Protein AF-A0A2A6CNZ9-F1 (afdb_monomer_lite)

pLDDT: mean 89.0, std 6.3, range [62.22, 96.0]

Sequence (69 aa):
MNAKRISAMLRKRPFTAKEKFIKYTEFAAEFGPSKAFRPQSHDMNWIEYHNDIIVTGISFILLFTITAL

Secondary structure (DSSP,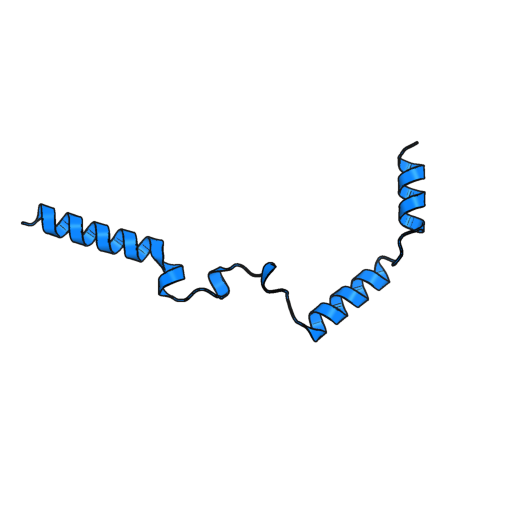 8-state):
-HHHHHHHHHHT-SS-HHHHHHHHHHHHHHH-S-GGGS-GGGT--HHHHTHHHHHHHHHHHHHHHHHH-

Foldseek 3Di:
DVVVVVVVVQVPPPDDPVRVVVVVVVVCVVPNDDPVPDPCLVVDDPCRNCVVVVVVVVVVVVVVVVVVD

Structure (mmCIF, N/CA/C/O backbone):
data_AF-A0A2A6CNZ9-F1
#
_entry.id   AF-A0A2A6CNZ9-F1
#
loop_
_atom_site.group_PDB
_atom_site.id
_atom_site.type_symbol
_atom_site.label_atom_id
_atom_site.label_alt_id
_atom_site.label_comp_id
_atom_site.label_asym_id
_atom_site.label_entity_id
_atom_site.label_seq_id
_atom_site.pdbx_PDB_ins_code
_atom_site.Cartn_x
_atom_site.Cartn_y
_atom_site.Cartn_z
_atom_site.occupancy
_atom_site.B_iso_or_equiv
_atom_site.auth_seq_id
_atom_site.auth_comp_id
_atom_site.auth_asym_id
_atom_site.auth_atom_id
_atom_site.pdbx_PDB_model_num
ATOM 1 N N . MET A 1 1 ? -35.410 0.584 15.543 1.00 62.22 1 MET A N 1
ATOM 2 C CA . MET A 1 1 ? -35.132 -0.776 16.081 1.00 62.22 1 MET A CA 1
ATOM 3 C C . MET A 1 1 ? -33.698 -1.253 15.841 1.00 62.22 1 MET A C 1
ATOM 5 O O . MET A 1 1 ? -33.125 -1.855 16.743 1.00 62.22 1 MET A O 1
ATOM 9 N N . ASN A 1 2 ? -33.072 -0.938 14.702 1.00 83.94 2 ASN A N 1
ATOM 10 C CA . ASN A 1 2 ? -31.725 -1.427 14.371 1.00 83.94 2 ASN A 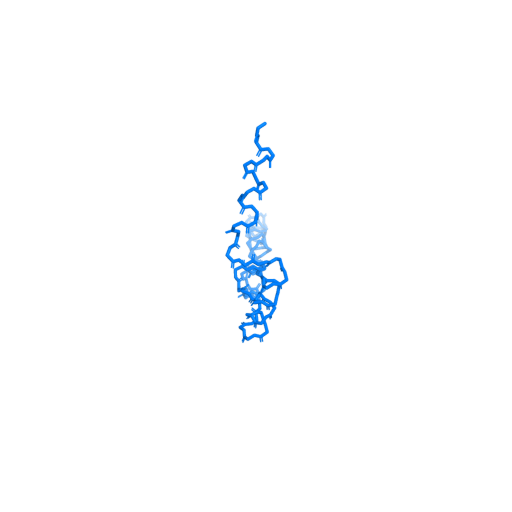CA 1
ATOM 11 C C . ASN A 1 2 ? -30.616 -0.950 15.328 1.00 83.94 2 ASN A C 1
ATOM 13 O O . ASN A 1 2 ? -29.794 -1.763 15.736 1.00 83.94 2 ASN A O 1
ATOM 17 N N . ALA A 1 3 ? -30.639 0.305 15.794 1.00 89.06 3 ALA A N 1
ATOM 18 C CA . ALA A 1 3 ? -29.627 0.824 16.726 1.00 89.06 3 ALA A CA 1
ATOM 19 C C . ALA A 1 3 ? -29.527 0.022 18.043 1.00 89.06 3 ALA A C 1
ATOM 21 O O . ALA A 1 3 ? -28.427 -0.265 18.514 1.00 89.06 3 ALA A O 1
ATOM 22 N N . LYS A 1 4 ? -30.665 -0.424 18.603 1.00 92.56 4 LYS A 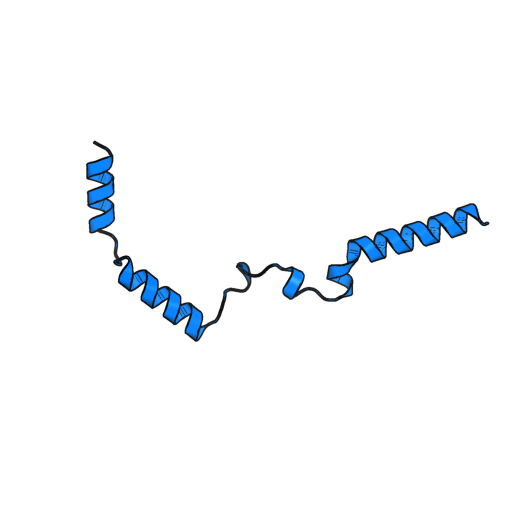N 1
ATOM 23 C CA . LYS A 1 4 ? -30.694 -1.271 19.812 1.00 92.56 4 LYS A CA 1
ATOM 24 C C . LYS A 1 4 ? -30.055 -2.641 19.555 1.00 92.56 4 LYS A C 1
ATOM 26 O O . LYS A 1 4 ? -29.298 -3.132 20.390 1.00 92.56 4 LYS A O 1
ATOM 31 N N . ARG A 1 5 ? -30.304 -3.227 18.377 1.00 92.75 5 ARG A N 1
ATOM 32 C CA . ARG A 1 5 ? -29.684 -4.490 17.942 1.00 92.75 5 ARG A CA 1
ATOM 33 C C . ARG A 1 5 ? -28.170 -4.335 17.760 1.00 92.75 5 ARG A C 1
ATOM 35 O O . ARG A 1 5 ? -27.422 -5.155 18.282 1.00 92.75 5 ARG A O 1
ATOM 42 N N . ILE A 1 6 ? -27.713 -3.271 17.093 1.00 90.38 6 ILE A N 1
ATOM 43 C CA . ILE A 1 6 ? -26.278 -2.979 16.921 1.00 90.38 6 ILE A CA 1
ATOM 44 C C . ILE A 1 6 ? -25.588 -2.771 18.278 1.00 90.38 6 ILE A C 1
ATOM 46 O O . ILE A 1 6 ? -24.538 -3.357 18.524 1.00 90.38 6 ILE A O 1
ATOM 50 N N . SER A 1 7 ? -26.196 -2.009 19.190 1.00 90.81 7 SER A N 1
ATOM 51 C CA . SER A 1 7 ? -25.670 -1.785 20.545 1.00 90.81 7 SER A CA 1
ATOM 52 C C . SER A 1 7 ? -25.549 -3.085 21.3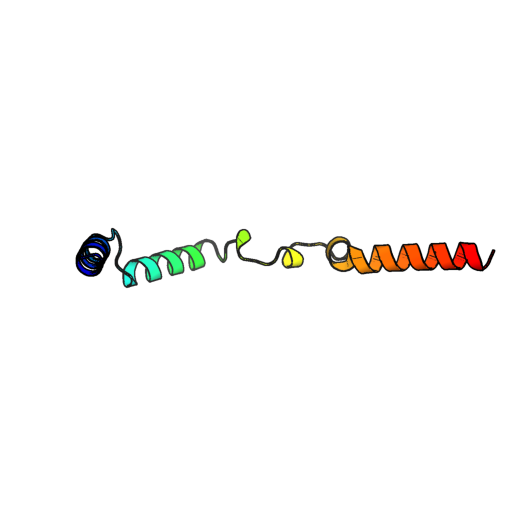54 1.00 90.81 7 SER A C 1
ATOM 54 O O . SER A 1 7 ? -24.535 -3.331 22.011 1.00 90.81 7 SER A O 1
ATOM 56 N N . ALA A 1 8 ? -26.545 -3.973 21.265 1.00 92.56 8 ALA A N 1
ATOM 57 C CA . ALA A 1 8 ? -26.475 -5.289 21.894 1.00 92.56 8 ALA A CA 1
ATOM 58 C C . ALA A 1 8 ? -25.333 -6.146 21.323 1.00 92.56 8 ALA A C 1
ATOM 60 O O . ALA A 1 8 ? -24.622 -6.790 22.092 1.00 92.56 8 ALA A O 1
ATOM 61 N N . MET A 1 9 ? -25.116 -6.111 20.004 1.00 92.25 9 MET A N 1
ATOM 62 C CA . MET A 1 9 ? -23.996 -6.810 19.365 1.00 92.25 9 MET A CA 1
ATOM 63 C C . MET A 1 9 ? -22.641 -6.220 19.766 1.00 92.25 9 MET A C 1
ATOM 65 O O . MET A 1 9 ? -21.716 -6.976 20.036 1.00 92.25 9 MET A O 1
ATOM 69 N N . LEU A 1 10 ? -22.523 -4.891 19.854 1.00 88.31 10 LEU A N 1
ATOM 70 C CA . LEU A 1 10 ? -21.305 -4.195 20.285 1.00 88.31 10 LEU A CA 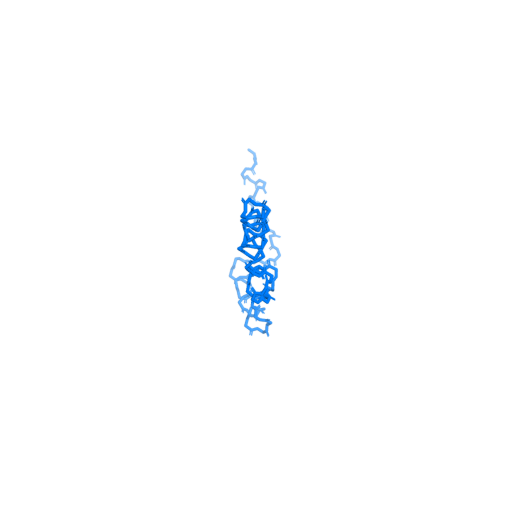1
ATOM 71 C C . LEU A 1 10 ? -20.879 -4.592 21.702 1.00 88.31 10 LEU A C 1
ATOM 73 O O . LEU A 1 10 ? -19.705 -4.881 21.914 1.00 88.31 10 LEU A O 1
ATOM 77 N N . ARG A 1 11 ? -21.829 -4.656 22.644 1.00 88.31 11 ARG A N 1
ATOM 78 C CA . ARG A 1 11 ? -21.560 -5.078 24.031 1.00 88.31 11 ARG A CA 1
ATOM 79 C C . ARG A 1 11 ? -21.179 -6.548 24.158 1.00 88.31 11 ARG A C 1
ATOM 81 O O . ARG A 1 11 ? -20.448 -6.894 25.071 1.00 88.31 11 ARG A O 1
ATOM 88 N N . LYS A 1 12 ? -21.681 -7.405 23.266 1.00 93.06 12 LYS A N 1
ATOM 89 C CA . LYS A 1 12 ? -21.370 -8.842 23.246 1.00 93.06 12 LYS A CA 1
ATOM 90 C C . LYS A 1 12 ? -20.130 -9.181 22.412 1.00 93.06 12 LYS A C 1
ATOM 92 O O . LYS A 1 12 ? -19.884 -10.356 22.149 1.00 93.06 12 LYS A O 1
ATOM 97 N N . ARG A 1 13 ? -19.365 -8.187 21.942 1.00 90.25 13 ARG A N 1
ATOM 98 C CA . ARG A 1 13 ? -18.126 -8.455 21.202 1.00 90.25 13 ARG A CA 1
ATOM 99 C C . ARG A 1 13 ? -17.140 -9.196 22.114 1.00 90.25 13 ARG A C 1
ATOM 101 O O . ARG A 1 13 ? -16.987 -8.792 23.260 1.00 90.25 13 ARG A O 1
ATOM 108 N N . PRO A 1 14 ? -16.443 -10.223 21.599 1.00 89.06 14 PRO A N 1
ATOM 109 C CA . PRO A 1 14 ? -15.543 -11.053 22.403 1.00 89.06 14 PRO A CA 1
ATOM 110 C C . PRO A 1 14 ? -14.321 -10.290 22.926 1.00 89.06 14 PRO A C 1
ATOM 112 O O . PRO A 1 14 ? -13.727 -10.698 23.913 1.00 89.06 14 PRO A O 1
ATOM 115 N N . PHE A 1 15 ? -13.954 -9.187 22.268 1.00 92.38 15 PHE A N 1
ATOM 116 C CA . PHE A 1 15 ? -12.854 -8.318 22.670 1.00 92.38 15 PHE A CA 1
ATOM 117 C C . PHE A 1 15 ? -13.286 -6.857 22.574 1.00 92.38 15 PHE A C 1
ATOM 119 O O . PHE A 1 15 ? -13.909 -6.440 21.583 1.00 92.38 15 PHE A O 1
ATOM 126 N N . THR A 1 16 ? -12.910 -6.080 23.582 1.00 91.19 16 THR A N 1
ATOM 127 C CA . THR A 1 16 ? -13.019 -4.622 23.602 1.00 91.19 16 THR A CA 1
ATOM 128 C C . THR A 1 16 ? -12.107 -3.991 22.546 1.00 91.19 16 THR A C 1
ATOM 130 O O . THR A 1 16 ? -11.188 -4.620 22.016 1.00 91.19 16 THR A O 1
ATOM 133 N N . ALA A 1 17 ? -12.351 -2.720 22.214 1.00 90.19 17 ALA A N 1
ATOM 134 C CA . ALA A 1 17 ? -11.506 -1.995 21.264 1.00 90.19 17 ALA A CA 1
ATOM 135 C C . ALA A 1 17 ? -10.038 -1.926 21.730 1.00 90.19 17 ALA A C 1
ATOM 137 O O . ALA A 1 17 ? -9.135 -2.123 20.921 1.00 90.19 17 ALA A O 1
ATOM 138 N N . LYS A 1 18 ? -9.816 -1.730 23.038 1.00 92.94 18 LYS A N 1
ATOM 139 C CA . LYS A 1 18 ? -8.484 -1.709 23.654 1.00 92.94 18 LYS A CA 1
ATOM 140 C C . LYS A 1 18 ? -7.769 -3.052 23.500 1.00 92.94 18 LYS A C 1
ATOM 142 O O . LYS A 1 18 ? -6.629 -3.081 23.057 1.00 92.94 18 LYS A O 1
ATOM 147 N N . GLU A 1 19 ? -8.439 -4.159 23.815 1.00 95.50 19 GLU A N 1
ATOM 148 C CA . GLU A 1 19 ? -7.839 -5.498 23.703 1.00 95.50 19 GLU A CA 1
ATOM 149 C C . GLU A 1 19 ? -7.500 -5.858 22.259 1.00 95.50 19 GLU A C 1
ATOM 151 O O . GLU A 1 19 ? -6.445 -6.428 22.006 1.00 95.50 19 GLU A O 1
ATOM 156 N N . LYS A 1 20 ? -8.360 -5.498 21.297 1.00 93.69 20 LYS A N 1
ATOM 157 C CA . LYS A 1 20 ? -8.035 -5.681 19.877 1.00 93.69 20 LYS A CA 1
ATOM 158 C C . LYS A 1 20 ? -6.780 -4.912 19.495 1.00 93.69 20 LYS A C 1
ATOM 160 O O . LYS A 1 20 ? -5.913 -5.478 18.844 1.00 93.69 20 LYS A O 1
ATOM 165 N N . PHE A 1 21 ? -6.687 -3.645 19.897 1.00 94.31 21 PHE A N 1
ATOM 166 C CA . PHE A 1 21 ? -5.530 -2.814 19.585 1.00 94.31 21 PHE A CA 1
ATOM 167 C C . PHE A 1 21 ? -4.233 -3.415 20.139 1.00 94.31 21 PHE A C 1
ATOM 169 O O . PHE A 1 21 ? -3.261 -3.536 19.396 1.00 94.31 21 PHE A O 1
ATOM 176 N N . ILE A 1 22 ? -4.247 -3.856 21.400 1.00 96.00 22 ILE A N 1
ATOM 177 C CA . ILE A 1 22 ? -3.091 -4.499 22.036 1.00 96.00 22 ILE A CA 1
ATOM 178 C C . ILE A 1 22 ? -2.702 -5.763 21.264 1.00 96.00 22 ILE A C 1
ATOM 180 O O . ILE A 1 22 ? -1.579 -5.844 20.785 1.00 96.00 22 ILE A O 1
ATOM 184 N N . LYS A 1 23 ? -3.647 -6.679 21.019 1.00 94.31 23 LYS A N 1
ATOM 185 C CA . LYS A 1 23 ? -3.372 -7.940 20.310 1.00 94.31 23 LYS A CA 1
ATOM 186 C C . LYS A 1 23 ? -2.834 -7.740 18.895 1.00 94.31 23 LYS A C 1
ATOM 188 O O . LYS A 1 23 ? -1.935 -8.459 18.477 1.00 94.31 23 LYS A O 1
ATOM 193 N N . TYR A 1 24 ? -3.375 -6.782 18.141 1.00 92.19 24 TYR A N 1
ATOM 194 C CA . TYR A 1 24 ? -2.858 -6.481 16.802 1.00 92.19 24 TYR A CA 1
ATOM 195 C C . TYR A 1 24 ? -1.467 -5.846 16.852 1.00 92.19 24 TYR A C 1
ATOM 197 O O . TYR A 1 24 ? -0.649 -6.132 15.983 1.00 92.19 24 TYR A O 1
ATOM 205 N N . THR A 1 25 ? -1.192 -5.018 17.862 1.00 92.44 25 THR A N 1
ATOM 206 C CA . THR A 1 25 ? 0.135 -4.423 18.065 1.00 92.44 25 THR A CA 1
ATOM 207 C C . THR A 1 25 ? 1.158 -5.485 18.455 1.00 92.44 25 THR A C 1
ATOM 209 O O . THR A 1 25 ? 2.240 -5.510 17.883 1.00 92.44 25 THR A O 1
ATOM 212 N N . GLU A 1 26 ? 0.807 -6.397 19.363 1.00 95.06 26 GLU A N 1
ATOM 213 C CA . GLU A 1 26 ? 1.647 -7.535 19.759 1.00 95.06 26 GLU A CA 1
ATOM 214 C C . GLU A 1 26 ? 1.933 -8.451 18.566 1.00 95.06 26 GLU A C 1
ATOM 216 O O . GLU A 1 26 ? 3.090 -8.744 18.285 1.00 95.06 26 GLU A O 1
ATOM 221 N N . PHE A 1 27 ? 0.904 -8.810 17.791 1.00 92.62 27 PHE A N 1
ATOM 222 C CA . PHE A 1 27 ? 1.069 -9.599 16.569 1.00 92.62 27 PHE A CA 1
ATOM 223 C C . PHE A 1 27 ? 1.998 -8.910 15.559 1.00 92.62 27 PHE A C 1
ATOM 225 O O . PHE A 1 27 ? 2.876 -9.546 14.982 1.00 92.62 27 PHE A O 1
ATOM 232 N N . ALA A 1 28 ? 1.826 -7.602 15.347 1.00 90.69 28 ALA A N 1
ATOM 233 C CA . ALA A 1 28 ? 2.683 -6.837 14.447 1.00 90.69 28 ALA A CA 1
ATOM 234 C C . ALA A 1 28 ? 4.119 -6.694 14.981 1.00 90.69 28 ALA A C 1
ATOM 236 O O . ALA A 1 28 ? 5.049 -6.635 14.183 1.00 90.69 28 ALA A O 1
ATOM 237 N N . ALA A 1 29 ? 4.313 -6.648 16.302 1.00 91.81 29 ALA A N 1
ATOM 238 C CA . ALA A 1 29 ? 5.635 -6.618 16.920 1.00 91.81 29 ALA A CA 1
ATOM 239 C C . ALA A 1 29 ? 6.353 -7.975 16.818 1.00 91.81 29 ALA A C 1
ATOM 241 O O . ALA A 1 29 ? 7.561 -8.001 16.606 1.00 91.81 29 ALA A O 1
ATOM 242 N N . GLU A 1 30 ? 5.622 -9.086 16.936 1.00 94.44 30 GLU A N 1
ATOM 243 C CA . GLU A 1 30 ? 6.173 -10.445 16.874 1.00 94.44 30 GLU A CA 1
ATOM 244 C C . GLU A 1 30 ? 6.461 -10.902 15.436 1.00 94.44 30 GLU A C 1
ATOM 246 O O . GLU A 1 30 ? 7.537 -11.423 15.151 1.00 94.44 30 GLU A O 1
ATOM 251 N N . PHE A 1 31 ? 5.522 -10.683 14.510 1.00 90.88 31 PHE A N 1
ATOM 252 C CA . PHE A 1 31 ? 5.598 -11.216 13.142 1.00 90.88 31 PHE A CA 1
ATOM 253 C C . PHE A 1 31 ? 5.896 -10.157 12.076 1.00 90.88 31 PHE A C 1
ATOM 255 O O . PHE A 1 31 ? 6.151 -10.495 10.917 1.00 90.88 31 PHE A O 1
ATOM 262 N N . GLY A 1 32 ? 5.866 -8.875 12.442 1.00 85.62 32 GLY A N 1
ATOM 263 C CA . GLY A 1 32 ? 5.984 -7.777 11.491 1.00 85.62 32 GLY A CA 1
ATOM 264 C C . GLY A 1 32 ? 4.714 -7.557 10.653 1.00 85.62 32 GLY A C 1
ATOM 265 O O . GLY A 1 32 ? 3.671 -8.186 10.863 1.00 85.62 32 GLY A O 1
ATOM 266 N N . PRO A 1 33 ? 4.765 -6.630 9.680 1.00 81.62 33 PRO A N 1
ATOM 267 C CA . PRO A 1 33 ? 3.652 -6.379 8.773 1.00 81.62 33 PRO A CA 1
ATOM 268 C C . PRO A 1 33 ? 3.427 -7.580 7.848 1.00 81.62 33 PRO A C 1
ATOM 270 O O . PRO A 1 33 ? 4.365 -8.109 7.249 1.00 81.62 33 PRO A O 1
ATOM 273 N N . SER A 1 34 ? 2.166 -7.979 7.672 1.00 81.81 34 SER A N 1
ATOM 274 C CA . SER A 1 34 ? 1.822 -9.050 6.735 1.00 81.81 34 SER A CA 1
ATOM 275 C C . SER A 1 34 ? 2.215 -8.666 5.304 1.00 81.81 34 SER A C 1
ATOM 277 O O . SER A 1 34 ? 1.907 -7.570 4.832 1.00 81.81 34 SER A O 1
ATOM 279 N N . LYS A 1 35 ? 2.871 -9.600 4.601 1.00 79.06 35 LYS A N 1
ATOM 280 C CA . LYS A 1 35 ? 3.302 -9.432 3.203 1.00 79.06 35 LYS A CA 1
ATOM 281 C C . LYS A 1 35 ? 2.136 -9.097 2.269 1.00 79.06 35 LYS A C 1
ATOM 283 O O . LYS A 1 35 ? 2.323 -8.354 1.319 1.00 79.06 35 LYS A O 1
ATOM 288 N N . ALA A 1 36 ? 0.924 -9.555 2.591 1.00 79.50 36 ALA A N 1
ATOM 289 C CA . ALA A 1 36 ? -0.281 -9.244 1.820 1.00 79.50 36 ALA A CA 1
ATOM 290 C C . ALA A 1 36 ? -0.696 -7.762 1.895 1.00 79.50 36 ALA A C 1
ATOM 292 O O . ALA A 1 36 ? -1.425 -7.289 1.031 1.00 79.50 36 ALA A O 1
ATOM 293 N N . PHE A 1 37 ? -0.252 -7.030 2.923 1.00 79.31 37 PHE A N 1
ATOM 294 C CA . PHE A 1 37 ? -0.514 -5.594 3.069 1.00 79.31 37 PHE A CA 1
ATOM 295 C C . PHE A 1 37 ? 0.616 -4.717 2.519 1.00 79.31 37 PHE A C 1
ATOM 297 O O . PHE A 1 37 ? 0.530 -3.492 2.603 1.00 79.31 37 PHE A O 1
ATOM 304 N N . ARG A 1 38 ? 1.675 -5.313 1.962 1.00 83.38 38 ARG A N 1
ATOM 305 C CA . ARG A 1 38 ? 2.749 -4.580 1.289 1.00 83.38 38 ARG A CA 1
ATOM 306 C C . ARG A 1 38 ? 2.505 -4.613 -0.222 1.00 83.38 38 ARG A C 1
ATOM 308 O O . ARG A 1 38 ? 2.080 -5.646 -0.734 1.00 83.38 38 ARG A O 1
ATOM 315 N N . PRO A 1 39 ? 2.759 -3.512 -0.953 1.00 85.00 39 PRO A N 1
ATOM 316 C CA . PRO A 1 39 ? 2.717 -3.538 -2.409 1.00 85.00 39 PRO A CA 1
ATOM 317 C C . PRO A 1 39 ? 3.672 -4.603 -2.950 1.00 85.00 39 PRO A C 1
ATOM 319 O O . PRO A 1 39 ? 4.837 -4.638 -2.550 1.00 85.00 39 PRO A O 1
ATOM 322 N N . GLN A 1 40 ? 3.192 -5.427 -3.884 1.00 83.44 40 GLN A N 1
ATOM 323 C CA . GLN A 1 40 ? 3.988 -6.492 -4.504 1.00 83.44 40 GLN A CA 1
ATOM 324 C C . GLN A 1 40 ? 5.279 -5.953 -5.141 1.00 83.44 40 GLN A C 1
ATOM 326 O O . GLN A 1 40 ? 6.291 -6.642 -5.149 1.00 83.44 40 GLN A O 1
ATOM 331 N N . SER A 1 41 ? 5.280 -4.692 -5.580 1.00 80.81 41 SER A N 1
ATOM 332 C CA . SER A 1 41 ? 6.447 -3.991 -6.124 1.00 80.81 41 SER A CA 1
ATOM 333 C C . SER A 1 41 ? 7.676 -3.996 -5.210 1.00 80.81 41 SER A C 1
ATOM 335 O O . SER A 1 41 ? 8.784 -3.828 -5.702 1.00 80.81 41 SER A O 1
ATOM 337 N N . HIS A 1 42 ? 7.504 -4.181 -3.897 1.00 81.62 42 HIS A N 1
ATOM 338 C CA . HIS A 1 42 ? 8.621 -4.269 -2.955 1.00 81.62 42 HIS A CA 1
ATOM 339 C C . HIS A 1 42 ? 9.375 -5.608 -3.045 1.00 81.62 42 HIS A C 1
ATOM 341 O O . HIS A 1 42 ? 10.554 -5.675 -2.708 1.00 81.62 42 HIS A O 1
ATOM 347 N N . ASP A 1 43 ? 8.695 -6.667 -3.477 1.00 85.31 43 ASP A N 1
ATOM 348 C CA . ASP A 1 43 ? 9.253 -8.018 -3.561 1.00 85.31 43 ASP A CA 1
ATOM 349 C C . ASP A 1 43 ? 9.671 -8.381 -5.001 1.00 85.31 43 ASP A C 1
ATOM 351 O O . ASP A 1 43 ? 10.165 -9.480 -5.242 1.00 85.31 43 ASP A O 1
ATOM 355 N N . MET A 1 44 ? 9.479 -7.461 -5.954 1.00 88.56 44 MET A N 1
ATOM 356 C CA . MET A 1 44 ? 9.768 -7.659 -7.375 1.00 88.56 44 MET A CA 1
ATOM 357 C C . MET A 1 44 ? 11.231 -7.360 -7.705 1.00 88.56 44 MET A C 1
ATOM 359 O O . MET A 1 44 ? 11.813 -6.387 -7.221 1.00 88.56 44 MET A O 1
ATOM 363 N N . ASN A 1 45 ? 11.822 -8.174 -8.581 1.00 88.75 45 ASN A N 1
ATOM 364 C CA . ASN A 1 45 ? 13.169 -7.911 -9.088 1.00 88.75 45 ASN A CA 1
ATOM 365 C C . ASN A 1 45 ? 13.167 -6.708 -10.054 1.00 88.75 45 ASN A C 1
ATOM 367 O O . ASN A 1 45 ? 12.126 -6.333 -10.596 1.00 88.75 45 ASN A O 1
ATOM 371 N N . TRP A 1 46 ? 14.337 -6.124 -10.336 1.00 87.19 46 TRP A N 1
ATOM 372 C CA . TRP A 1 46 ? 14.457 -4.947 -11.208 1.00 87.19 46 TRP A CA 1
ATOM 373 C C . TRP A 1 46 ? 13.784 -5.148 -12.576 1.00 87.19 46 TRP A C 1
ATOM 375 O O . TRP A 1 46 ? 13.116 -4.241 -13.066 1.00 87.19 46 TRP A O 1
ATOM 385 N N . ILE A 1 47 ? 13.901 -6.349 -13.153 1.00 86.00 47 ILE A N 1
ATOM 386 C CA . ILE A 1 47 ? 13.273 -6.711 -14.434 1.00 86.00 47 ILE A CA 1
ATOM 387 C C . ILE A 1 47 ? 11.745 -6.728 -14.320 1.00 86.00 47 ILE A C 1
ATOM 389 O O . ILE A 1 47 ? 11.062 -6.152 -15.159 1.00 86.00 47 ILE A O 1
ATOM 393 N N . GLU A 1 48 ? 11.206 -7.368 -13.282 1.00 86.50 48 GLU A N 1
ATOM 394 C CA . GLU A 1 48 ? 9.758 -7.476 -13.076 1.00 86.50 48 GLU A CA 1
ATOM 395 C C . GLU A 1 48 ? 9.137 -6.100 -12.835 1.00 86.50 48 GLU A C 1
ATOM 397 O O . GLU A 1 48 ? 8.069 -5.800 -13.363 1.00 86.50 48 GLU A O 1
ATOM 402 N N . TYR A 1 49 ? 9.823 -5.248 -12.070 1.00 90.69 49 TYR A N 1
ATOM 403 C CA . TYR A 1 49 ? 9.378 -3.888 -11.786 1.00 90.69 49 TYR A CA 1
ATOM 404 C C . TYR A 1 49 ? 9.351 -3.007 -13.047 1.00 90.69 49 TYR A C 1
ATOM 406 O O . TYR A 1 49 ? 8.452 -2.186 -13.201 1.00 90.69 49 TYR A O 1
ATOM 414 N N . HIS A 1 50 ? 10.313 -3.178 -13.960 1.00 91.50 50 HIS A N 1
ATOM 415 C CA . HIS A 1 50 ? 10.449 -2.361 -15.175 1.00 91.50 50 HIS A CA 1
ATOM 416 C C . HIS A 1 50 ? 9.935 -3.057 -16.443 1.00 91.50 50 HIS A C 1
ATOM 418 O O . HIS A 1 50 ? 10.297 -2.642 -17.546 1.00 91.50 50 HIS A O 1
ATOM 424 N N . ASN A 1 51 ? 9.101 -4.093 -16.311 1.00 91.25 51 ASN A N 1
ATOM 425 C CA . ASN A 1 51 ? 8.627 -4.893 -17.442 1.00 91.25 51 ASN A CA 1
ATOM 426 C C . ASN A 1 51 ? 8.044 -4.018 -18.570 1.00 91.25 51 ASN A C 1
ATOM 428 O O . ASN A 1 51 ? 8.428 -4.166 -19.727 1.00 91.25 51 ASN A O 1
ATOM 432 N N . ASP A 1 52 ? 7.223 -3.023 -18.226 1.00 87.56 52 ASP A N 1
ATOM 433 C CA . ASP A 1 52 ? 6.610 -2.116 -19.204 1.00 87.56 52 ASP A CA 1
ATOM 434 C C . ASP A 1 52 ? 7.649 -1.333 -20.021 1.00 87.56 52 ASP A C 1
ATOM 436 O O . ASP A 1 52 ? 7.532 -1.215 -21.243 1.00 87.56 52 ASP A O 1
ATOM 440 N N . ILE A 1 53 ? 8.702 -0.831 -19.368 1.00 92.12 53 ILE A N 1
ATOM 441 C CA . ILE A 1 53 ? 9.781 -0.079 -20.024 1.00 92.12 53 ILE A CA 1
ATOM 442 C C . ILE A 1 53 ? 10.634 -1.014 -20.881 1.00 92.12 53 ILE A C 1
ATOM 444 O O . ILE A 1 53 ? 11.012 -0.645 -21.990 1.00 92.12 53 ILE A O 1
ATOM 448 N N . ILE A 1 54 ? 10.912 -2.227 -20.401 1.00 92.69 54 ILE A N 1
ATOM 449 C CA . ILE A 1 54 ? 11.693 -3.225 -21.138 1.00 92.69 54 ILE A CA 1
ATOM 450 C C . ILE A 1 54 ? 10.949 -3.643 -22.413 1.00 92.69 54 ILE A C 1
ATOM 452 O O . ILE A 1 54 ? 11.526 -3.604 -23.498 1.00 92.69 54 ILE A O 1
ATOM 456 N N . VAL A 1 55 ? 9.659 -3.974 -22.314 1.00 93.81 55 VAL A N 1
ATOM 457 C CA . VAL A 1 55 ? 8.825 -4.364 -23.464 1.00 93.81 55 VAL A CA 1
ATOM 458 C C . VAL A 1 55 ? 8.673 -3.206 -24.451 1.00 93.81 55 VAL A C 1
ATOM 460 O O . VAL A 1 55 ? 8.834 -3.388 -25.662 1.00 93.81 55 VAL A O 1
ATOM 463 N N . THR A 1 56 ? 8.420 -1.995 -23.953 1.00 93.19 56 THR A N 1
ATOM 464 C CA . THR A 1 56 ? 8.302 -0.801 -24.803 1.00 93.19 56 THR A CA 1
ATOM 465 C C . THR A 1 56 ? 9.633 -0.473 -25.487 1.00 93.19 56 THR A C 1
ATOM 467 O O . THR A 1 56 ? 9.661 -0.200 -26.681 1.00 93.19 56 THR A O 1
ATOM 470 N N . GLY A 1 57 ? 10.759 -0.566 -24.778 1.00 94.06 57 GLY A N 1
ATOM 471 C CA . GLY A 1 57 ? 12.087 -0.325 -25.342 1.00 94.06 57 GLY A CA 1
ATOM 472 C C . GLY A 1 57 ? 12.461 -1.337 -26.425 1.00 94.06 57 GLY A C 1
ATOM 473 O O . GLY A 1 57 ? 12.900 -0.946 -27.505 1.00 94.06 57 GLY A O 1
ATOM 474 N N . ILE A 1 58 ? 12.231 -2.632 -26.179 1.00 94.88 58 ILE A N 1
ATOM 475 C CA . ILE A 1 58 ? 12.492 -3.695 -27.162 1.00 94.88 58 ILE A CA 1
ATOM 476 C C . ILE A 1 58 ? 11.619 -3.508 -28.406 1.00 94.88 58 ILE A C 1
ATOM 478 O O . ILE A 1 58 ? 12.130 -3.560 -29.524 1.00 94.88 58 ILE A O 1
ATOM 482 N N . SER A 1 59 ? 10.317 -3.261 -28.234 1.00 93.69 59 SER A N 1
ATOM 483 C CA . SER A 1 59 ? 9.412 -3.036 -29.370 1.00 93.69 59 SER A CA 1
ATOM 484 C C . SER A 1 59 ? 9.806 -1.806 -30.190 1.00 93.69 59 SER A C 1
ATOM 486 O O . SER A 1 59 ? 9.773 -1.861 -31.419 1.00 93.69 59 SER A O 1
ATOM 488 N N . PHE A 1 60 ? 10.261 -0.733 -29.541 1.00 95.31 60 PHE A N 1
ATOM 489 C CA . PHE A 1 60 ? 10.744 0.464 -30.225 1.00 95.31 60 PHE A CA 1
ATOM 490 C C . PHE A 1 60 ? 12.020 0.200 -31.036 1.00 95.31 60 PHE A C 1
ATOM 492 O O . PHE A 1 60 ? 12.115 0.623 -32.186 1.00 95.31 60 PHE A O 1
ATOM 499 N N . ILE A 1 61 ? 12.980 -0.544 -30.472 1.00 95.12 61 ILE A N 1
ATOM 500 C CA . ILE A 1 61 ? 14.205 -0.948 -31.180 1.00 95.12 61 ILE A CA 1
ATOM 501 C C . ILE A 1 61 ? 13.856 -1.799 -32.403 1.00 95.12 61 ILE A C 1
ATOM 503 O O . ILE A 1 61 ? 14.353 -1.529 -33.493 1.00 95.12 61 ILE A O 1
ATOM 507 N N . LEU A 1 62 ? 12.968 -2.786 -32.250 1.00 94.00 62 LEU A N 1
ATOM 508 C CA . LEU A 1 62 ? 12.531 -3.638 -33.357 1.00 94.00 62 LEU A CA 1
ATOM 509 C C . LEU A 1 62 ? 11.875 -2.817 -34.473 1.00 94.00 62 LEU A C 1
ATOM 511 O O . LEU A 1 62 ? 12.256 -2.948 -35.636 1.00 94.00 62 LEU A O 1
ATOM 515 N N . LEU A 1 63 ? 10.950 -1.918 -34.128 1.00 93.38 63 LEU A N 1
ATOM 516 C CA . LEU A 1 63 ? 10.315 -1.020 -35.094 1.00 93.38 63 LEU A CA 1
ATOM 517 C C . LEU A 1 63 ? 11.338 -0.149 -35.826 1.00 93.38 63 LEU A C 1
ATOM 519 O O . LEU A 1 63 ? 11.264 -0.033 -37.049 1.00 93.38 63 LEU A O 1
ATOM 523 N N . PHE A 1 64 ? 12.308 0.416 -35.105 1.00 94.31 64 PHE A N 1
ATOM 524 C CA . PHE A 1 64 ? 13.375 1.217 -35.699 1.00 94.31 64 PHE A CA 1
ATOM 525 C C . PHE A 1 64 ? 14.234 0.391 -36.662 1.00 94.31 64 PHE A C 1
ATOM 527 O O . PHE A 1 64 ? 14.499 0.828 -37.775 1.00 94.31 64 PHE A O 1
ATOM 534 N N . THR A 1 65 ? 14.617 -0.833 -36.288 1.00 92.00 65 THR A N 1
ATOM 535 C CA . THR A 1 65 ? 15.393 -1.709 -37.182 1.00 92.00 65 THR A CA 1
ATOM 536 C C . THR A 1 65 ? 14.628 -2.110 -38.441 1.00 92.00 65 THR A C 1
ATOM 538 O O . THR A 1 65 ? 15.232 -2.192 -39.501 1.00 92.00 65 THR A O 1
ATOM 541 N N . ILE A 1 66 ? 13.310 -2.315 -38.352 1.00 92.06 66 ILE A N 1
ATOM 542 C CA . ILE A 1 66 ? 12.462 -2.654 -39.506 1.00 92.06 66 ILE A CA 1
ATOM 543 C C . ILE A 1 66 ? 12.278 -1.455 -40.439 1.00 92.06 66 ILE A C 1
ATOM 545 O O . ILE A 1 66 ? 12.175 -1.635 -41.643 1.00 92.06 66 ILE A O 1
ATOM 549 N N . THR A 1 67 ? 12.201 -0.240 -39.895 1.00 84.94 67 THR A N 1
ATOM 550 C CA . THR A 1 67 ? 12.041 0.984 -40.698 1.00 84.94 67 THR A CA 1
ATOM 551 C C . THR A 1 67 ? 13.356 1.517 -41.263 1.00 84.94 67 THR A C 1
ATOM 553 O O . THR A 1 67 ? 13.326 2.243 -42.252 1.00 84.94 67 THR A O 1
ATOM 556 N N . ALA A 1 68 ? 14.494 1.190 -40.644 1.00 78.88 68 ALA A N 1
ATOM 557 C CA . ALA A 1 68 ? 15.827 1.584 -41.104 1.00 78.88 68 ALA A CA 1
ATOM 558 C C . ALA A 1 68 ? 16.478 0.585 -42.085 1.00 78.88 68 ALA A C 1
ATOM 560 O O . ALA A 1 68 ? 17.495 0.932 -42.688 1.00 78.88 68 ALA A O 1
ATOM 561 N N . LEU A 1 69 ? 15.927 -0.629 -42.213 1.00 66.19 69 LEU A N 1
ATOM 562 C CA . LEU A 1 69 ? 16.292 -1.641 -43.213 1.00 66.19 69 LEU A CA 1
ATOM 563 C C . LEU A 1 69 ? 15.494 -1.432 -44.507 1.00 66.19 69 LEU A C 1
ATOM 565 O O . LEU A 1 69 ? 16.118 -1.528 -45.587 1.00 66.19 69 LEU A O 1
#

InterPro domains:
  IPR05027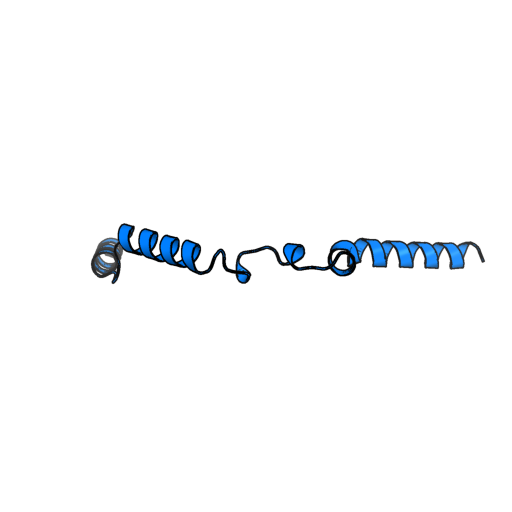1 UDP-glycosyltransferase [PTHR48043] (2-63)

Organism: Pristionchus pacificus (NCBI:txid54126)

Radius of gyration: 26.08 Å; chains: 1; bounding box: 51×13×67 Å